Protein AF-A0A968KHC3-F1 (afdb_monomer_lite)

Structure (mmCIF, N/CA/C/O backbone):
data_AF-A0A968KHC3-F1
#
_entry.id   AF-A0A968KHC3-F1
#
loop_
_atom_site.group_PDB
_atom_site.id
_atom_site.type_symbol
_atom_site.label_atom_id
_atom_site.label_alt_id
_atom_site.label_comp_id
_atom_site.label_asym_id
_atom_site.label_entity_id
_atom_site.label_seq_id
_atom_site.pdbx_PDB_ins_code
_atom_site.Cartn_x
_atom_site.Cartn_y
_atom_site.Cartn_z
_atom_site.occupancy
_atom_site.B_iso_or_equiv
_atom_site.auth_seq_id
_atom_site.auth_comp_id
_atom_site.auth_asym_id
_atom_site.auth_atom_id
_atom_site.pdbx_PDB_model_num
ATOM 1 N N . THR A 1 1 ? 9.165 15.473 8.195 1.00 56.81 1 THR A N 1
ATOM 2 C CA . THR A 1 1 ? 7.896 14.864 8.653 1.00 56.81 1 THR A CA 1
ATOM 3 C C . THR A 1 1 ? 7.076 15.857 9.455 1.00 56.81 1 THR A C 1
ATOM 5 O O . THR A 1 1 ? 7.636 16.556 10.291 1.00 56.81 1 THR A O 1
ATOM 8 N N . ASN A 1 2 ? 5.769 15.950 9.187 1.00 58.44 2 ASN A N 1
ATOM 9 C CA . ASN A 1 2 ? 4.834 16.775 9.960 1.00 58.44 2 ASN A CA 1
ATOM 10 C C . ASN A 1 2 ? 4.745 16.246 11.406 1.00 58.44 2 ASN A C 1
ATOM 12 O O . ASN A 1 2 ? 4.361 15.097 11.607 1.00 58.44 2 ASN A O 1
ATOM 16 N N . LYS A 1 3 ? 5.068 17.085 12.400 1.00 62.00 3 LYS A N 1
ATOM 17 C CA . LYS A 1 3 ? 5.073 16.740 13.837 1.00 62.00 3 LYS A CA 1
ATOM 18 C C . LYS A 1 3 ? 3.713 16.255 14.365 1.00 62.00 3 LYS A C 1
ATOM 20 O O . LYS A 1 3 ? 3.667 15.598 15.400 1.00 62.00 3 LYS A O 1
ATOM 25 N N . PHE A 1 4 ? 2.620 16.565 13.671 1.00 73.50 4 PHE A N 1
ATOM 26 C CA . PHE A 1 4 ? 1.256 16.279 14.124 1.00 73.50 4 PHE A CA 1
ATOM 27 C C . PHE A 1 4 ? 0.609 15.080 13.423 1.00 73.50 4 PHE A C 1
ATOM 29 O O . PHE A 1 4 ? -0.400 14.560 13.896 1.00 73.50 4 PHE A O 1
ATOM 36 N N . GLY A 1 5 ? 1.174 14.633 12.298 1.00 81.12 5 GLY A N 1
ATOM 37 C CA . GLY A 1 5 ? 0.628 13.517 11.534 1.00 81.12 5 GLY A CA 1
ATOM 38 C C . GLY A 1 5 ? 0.915 12.184 12.215 1.00 81.12 5 GLY A C 1
ATOM 39 O O . GLY A 1 5 ? 2.057 11.888 12.556 1.00 81.12 5 GLY A O 1
ATOM 40 N N . LYS A 1 6 ? -0.103 11.333 12.355 1.00 88.62 6 LYS A N 1
ATOM 41 C CA . LYS A 1 6 ? 0.048 9.979 12.914 1.00 88.62 6 LYS A CA 1
ATOM 42 C C . LYS A 1 6 ? 0.497 8.954 11.866 1.00 88.62 6 LYS A C 1
ATOM 44 O O . LYS A 1 6 ? 0.385 7.760 12.114 1.00 88.62 6 LYS A O 1
ATOM 49 N N . ALA A 1 7 ? 0.973 9.377 10.699 1.00 93.81 7 ALA A N 1
ATOM 50 C CA . ALA A 1 7 ? 1.190 8.475 9.576 1.00 93.81 7 ALA A CA 1
ATOM 51 C C . ALA A 1 7 ? 2.230 7.380 9.876 1.00 93.81 7 ALA A C 1
ATOM 53 O O . ALA A 1 7 ? 3.199 7.604 10.604 1.00 93.81 7 ALA A O 1
ATOM 54 N N . GLY A 1 8 ? 2.022 6.190 9.322 1.00 95.69 8 GLY A N 1
ATOM 55 C CA . GLY A 1 8 ? 2.997 5.109 9.406 1.00 95.69 8 GLY A CA 1
ATOM 56 C C . GLY A 1 8 ? 2.548 3.853 8.677 1.00 95.69 8 GLY A C 1
ATOM 57 O O . GLY A 1 8 ? 1.394 3.739 8.256 1.00 95.69 8 GLY A O 1
ATOM 58 N N . VAL A 1 9 ? 3.463 2.895 8.550 1.00 97.50 9 VAL A N 1
ATOM 59 C CA . VAL A 1 9 ? 3.258 1.672 7.769 1.00 97.50 9 VAL A CA 1
ATOM 60 C C . VAL A 1 9 ? 3.672 0.437 8.564 1.00 97.50 9 VAL A C 1
ATOM 62 O O . VAL A 1 9 ? 4.678 0.429 9.273 1.00 97.50 9 VAL A O 1
ATOM 65 N N . LEU A 1 10 ? 2.891 -0.626 8.417 1.00 97.38 10 LEU A N 1
ATOM 66 C CA . LEU A 1 10 ? 3.194 -1.988 8.834 1.00 97.38 10 LEU A CA 1
ATOM 67 C C . LEU A 1 10 ? 3.312 -2.875 7.596 1.00 97.38 10 LEU A C 1
ATOM 69 O O . LEU A 1 10 ? 2.477 -2.794 6.699 1.00 97.38 10 LEU A O 1
ATOM 73 N N . ASN A 1 11 ? 4.299 -3.765 7.571 1.00 97.31 11 ASN A N 1
ATOM 74 C CA . ASN A 1 11 ? 4.385 -4.848 6.592 1.00 97.31 11 ASN A CA 1
ATOM 75 C C . ASN A 1 11 ? 3.999 -6.159 7.277 1.00 97.31 11 ASN A C 1
ATOM 77 O O . ASN A 1 11 ? 4.646 -6.568 8.241 1.00 97.31 11 ASN A O 1
ATOM 81 N N . LEU A 1 12 ? 2.942 -6.804 6.789 1.00 97.00 12 LEU A N 1
ATOM 82 C CA . LEU A 1 12 ? 2.449 -8.074 7.324 1.00 97.00 12 LEU A CA 1
ATOM 83 C C . LEU A 1 12 ? 3.114 -9.290 6.669 1.00 97.00 12 LEU A C 1
ATOM 85 O O . LEU A 1 12 ? 2.858 -10.416 7.084 1.00 97.00 12 LEU A O 1
ATOM 89 N N . GLY A 1 13 ? 3.979 -9.069 5.678 1.00 96.31 13 GLY A N 1
ATOM 90 C CA . GLY A 1 13 ? 4.557 -10.127 4.863 1.00 96.31 13 GLY A CA 1
ATOM 91 C C . GLY A 1 13 ? 3.560 -10.673 3.845 1.00 96.31 13 GLY A C 1
ATOM 92 O O . GLY A 1 13 ? 2.534 -10.053 3.553 1.00 96.31 13 GLY A O 1
ATOM 93 N N . GLU A 1 14 ? 3.901 -11.822 3.268 1.00 96.44 14 GLU A N 1
ATOM 94 C CA . GLU A 1 14 ? 3.077 -12.516 2.280 1.00 96.44 14 GLU A CA 1
ATOM 95 C C . GLU A 1 14 ? 1.929 -13.247 2.983 1.00 96.44 14 GLU A C 1
ATOM 97 O O . GLU A 1 14 ? 2.058 -14.385 3.424 1.00 96.44 14 GLU A O 1
ATOM 102 N N . VAL A 1 15 ? 0.805 -12.546 3.112 1.00 96.94 15 VAL A N 1
ATOM 103 C CA . VAL A 1 15 ? -0.463 -13.065 3.636 1.00 96.94 15 VAL A CA 1
ATOM 104 C C . VAL A 1 15 ? -1.567 -12.849 2.604 1.00 96.94 15 VAL A C 1
ATOM 106 O O . VAL A 1 15 ? -1.480 -11.951 1.761 1.00 96.94 15 VAL A O 1
ATOM 109 N N . ALA A 1 16 ? -2.623 -13.661 2.653 1.00 96.69 16 ALA A N 1
ATOM 110 C CA . ALA A 1 16 ? -3.784 -13.455 1.795 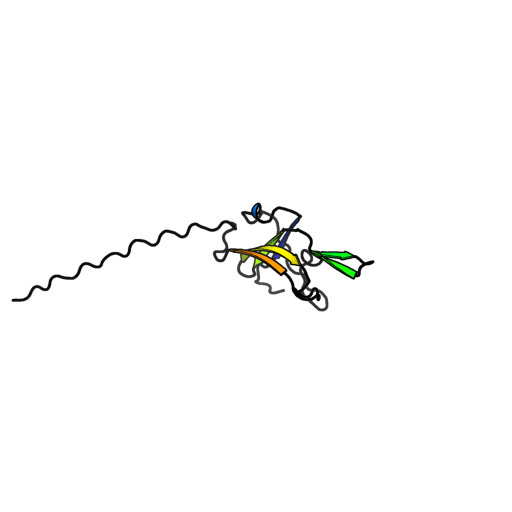1.00 96.69 16 ALA A CA 1
ATOM 111 C C . ALA A 1 16 ? -4.423 -12.090 2.096 1.00 96.69 16 ALA A C 1
ATOM 113 O O . ALA A 1 16 ? -4.689 -11.759 3.250 1.00 96.69 16 ALA A O 1
ATOM 114 N N . PHE A 1 17 ? -4.681 -11.296 1.054 1.00 97.31 17 PHE A N 1
ATOM 115 C CA . PHE A 1 17 ? -5.215 -9.940 1.209 1.00 97.31 17 PHE A CA 1
ATOM 116 C C . PHE A 1 17 ? -6.558 -9.917 1.949 1.00 97.31 17 PHE A C 1
ATOM 118 O O . PHE A 1 17 ? -6.790 -9.037 2.781 1.00 97.31 17 PHE A O 1
ATOM 125 N N . ASP A 1 18 ? -7.418 -10.898 1.682 1.00 96.19 18 ASP A N 1
ATOM 126 C CA . ASP A 1 18 ? -8.754 -10.984 2.275 1.00 96.19 18 ASP A CA 1
ATOM 127 C C . ASP A 1 18 ? -8.723 -11.482 3.724 1.00 96.19 18 ASP A C 1
ATOM 129 O O . ASP A 1 18 ? -9.555 -11.060 4.515 1.00 96.19 18 ASP A O 1
ATOM 133 N N . ALA A 1 19 ? -7.692 -12.240 4.118 1.00 96.31 19 ALA A N 1
ATOM 134 C CA . ALA A 1 19 ? -7.504 -12.687 5.502 1.00 96.31 19 ALA A CA 1
ATOM 135 C C . ALA A 1 19 ? -7.124 -11.545 6.467 1.00 96.31 19 ALA A C 1
ATOM 137 O O . ALA A 1 19 ? -7.169 -11.703 7.685 1.00 96.31 19 ALA A O 1
ATOM 138 N N . VAL A 1 20 ? -6.729 -10.378 5.944 1.00 96.88 20 VAL A N 1
ATOM 139 C CA . VAL A 1 20 ? -6.447 -9.186 6.754 1.00 96.88 20 VAL A CA 1
ATOM 140 C C . VAL A 1 20 ? -7.746 -8.412 6.969 1.00 96.88 20 VAL A C 1
ATOM 142 O O . VAL A 1 20 ? -8.076 -7.486 6.225 1.00 96.88 20 VAL A O 1
ATOM 145 N N . GLU A 1 21 ? -8.503 -8.808 7.985 1.00 96.62 21 GLU A N 1
ATOM 146 C CA . GLU A 1 21 ? -9.820 -8.235 8.300 1.00 96.62 21 GLU A CA 1
ATOM 147 C C . GLU A 1 21 ? -9.756 -7.055 9.277 1.00 96.62 21 GLU A C 1
ATOM 149 O O . GLU A 1 21 ? -10.707 -6.283 9.398 1.00 96.62 21 GLU A O 1
ATOM 154 N N . SER A 1 22 ? -8.633 -6.887 9.975 1.00 96.38 22 SER A N 1
ATOM 155 C CA . SER A 1 22 ? -8.442 -5.822 10.956 1.00 96.38 22 SER A CA 1
ATOM 156 C C . SER A 1 22 ? -6.999 -5.327 11.020 1.00 96.38 22 SER A C 1
ATOM 158 O O . SER A 1 22 ? -6.073 -5.960 10.511 1.00 96.38 22 SER A O 1
ATOM 160 N N . VAL A 1 23 ? -6.816 -4.157 11.629 1.00 96.62 23 VAL A N 1
ATOM 161 C CA . VAL A 1 23 ? -5.514 -3.545 11.897 1.00 96.62 23 VAL A CA 1
ATOM 162 C C . VAL A 1 23 ? -4.832 -4.310 13.035 1.00 96.62 23 VAL A C 1
ATOM 164 O O . VAL A 1 23 ? -5.342 -4.286 14.159 1.00 96.62 23 VAL A O 1
ATOM 167 N N . PRO A 1 24 ? -3.669 -4.941 12.799 1.00 94.81 24 P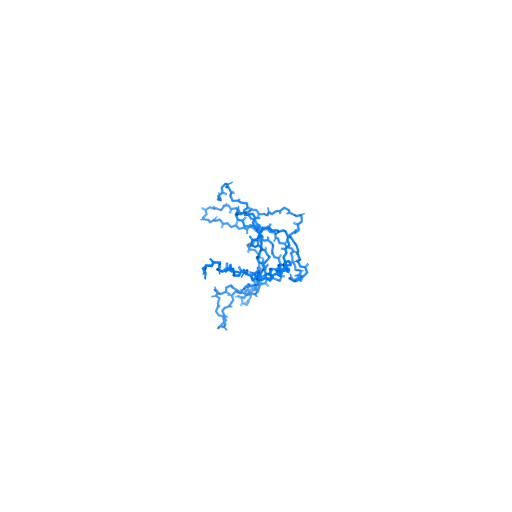RO A N 1
ATOM 168 C CA . PRO A 1 24 ? -2.964 -5.666 13.849 1.00 94.81 24 PRO A CA 1
ATOM 169 C C . PRO A 1 24 ? -2.491 -4.742 14.973 1.00 94.81 24 PRO A C 1
ATOM 171 O O . PRO A 1 24 ? -2.118 -3.591 14.741 1.00 94.81 24 PRO A O 1
ATOM 174 N N . LEU A 1 25 ? -2.437 -5.276 16.193 1.00 92.81 25 LEU A N 1
ATOM 175 C CA . LEU A 1 25 ? -1.842 -4.616 17.358 1.00 92.81 25 LEU A CA 1
ATOM 176 C C . LEU A 1 25 ? -0.308 -4.673 17.267 1.00 92.81 25 LEU A C 1
ATOM 178 O O . LEU A 1 25 ? 0.344 -5.441 17.969 1.00 92.81 25 LEU A O 1
ATOM 182 N N . LYS A 1 26 ? 0.260 -3.906 16.332 1.00 94.25 26 LYS A N 1
ATOM 183 C CA . LYS A 1 26 ? 1.704 -3.776 16.098 1.00 94.25 26 LYS A CA 1
ATOM 184 C C . LYS A 1 26 ? 2.082 -2.308 15.906 1.00 94.25 26 LYS A C 1
ATOM 186 O O . LYS A 1 26 ? 1.265 -1.502 15.462 1.00 94.25 26 LYS A O 1
ATOM 191 N N . GLU A 1 27 ? 3.336 -1.987 16.201 1.00 94.31 27 GLU A N 1
ATOM 192 C CA . GLU A 1 27 ? 3.865 -0.627 16.090 1.00 94.31 27 GLU A CA 1
ATOM 193 C C . GLU A 1 27 ? 4.097 -0.205 14.640 1.00 94.31 27 GLU A C 1
ATOM 195 O O . GLU A 1 27 ? 4.851 -0.840 13.904 1.00 94.31 27 GLU A O 1
ATOM 200 N N . PHE A 1 28 ? 3.464 0.897 14.240 1.00 96.00 28 PHE A N 1
ATOM 201 C CA . PHE A 1 28 ? 3.611 1.464 12.903 1.00 96.00 28 PHE A CA 1
ATOM 202 C C . PHE A 1 28 ? 4.963 2.153 12.745 1.00 96.00 28 PHE A C 1
ATOM 204 O O . PHE A 1 28 ? 5.372 2.954 13.585 1.00 96.00 28 PHE A O 1
ATOM 211 N N . VAL A 1 29 ? 5.617 1.912 11.612 1.00 96.19 29 VAL A N 1
ATOM 212 C CA . VAL A 1 29 ? 6.880 2.566 11.278 1.00 96.19 29 VAL A CA 1
ATOM 213 C C . VAL A 1 29 ? 6.590 3.881 10.566 1.00 96.19 29 VAL A C 1
ATOM 215 O O . VAL A 1 29 ? 5.990 3.892 9.490 1.00 96.19 29 VAL A O 1
ATOM 218 N N . ALA A 1 30 ? 7.000 4.990 11.178 1.00 94.88 30 ALA A N 1
ATOM 219 C CA . ALA A 1 30 ? 6.881 6.322 10.596 1.00 94.88 30 ALA A CA 1
ATOM 220 C C . ALA A 1 30 ? 7.916 6.560 9.486 1.00 94.88 30 ALA A C 1
ATOM 222 O O . ALA A 1 30 ? 8.960 5.902 9.426 1.00 94.88 30 ALA A O 1
ATOM 223 N N . ASP A 1 31 ? 7.631 7.542 8.636 1.00 92.00 31 ASP A N 1
ATOM 224 C CA . ASP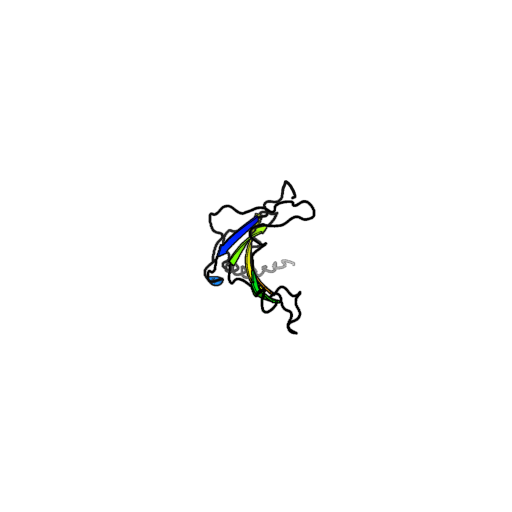 A 1 31 ? 8.554 7.979 7.595 1.00 92.00 31 ASP A CA 1
ATOM 225 C C . ASP A 1 31 ? 9.796 8.638 8.202 1.00 92.00 31 ASP A C 1
ATOM 227 O O . ASP A 1 31 ? 9.724 9.376 9.195 1.00 92.00 31 ASP A O 1
ATOM 231 N N . LYS A 1 32 ? 10.940 8.409 7.562 1.00 91.06 32 LYS A N 1
ATOM 232 C CA . LYS A 1 32 ? 12.227 8.997 7.915 1.00 91.06 32 LYS A CA 1
ATOM 233 C C . LYS A 1 32 ? 12.593 10.055 6.883 1.00 91.06 32 LYS A C 1
ATOM 235 O O . LYS A 1 32 ? 12.513 9.824 5.680 1.00 91.06 32 LYS A O 1
ATOM 240 N N . ALA A 1 33 ? 13.011 11.220 7.366 1.00 89.06 33 ALA A N 1
ATOM 241 C CA . ALA A 1 33 ? 13.646 12.207 6.509 1.00 89.06 33 ALA A CA 1
ATOM 242 C C . ALA A 1 33 ? 15.062 11.726 6.163 1.00 89.06 33 ALA A C 1
ATOM 244 O O . ALA A 1 33 ? 15.832 11.350 7.049 1.00 89.06 33 ALA A O 1
ATOM 245 N N . THR A 1 34 ? 15.389 11.742 4.880 1.00 83.88 34 THR A N 1
ATOM 246 C CA . THR A 1 34 ? 16.747 11.588 4.353 1.00 83.88 34 THR A CA 1
ATOM 247 C C . THR A 1 34 ? 17.311 12.974 4.026 1.00 83.88 34 THR A C 1
ATOM 249 O O . THR A 1 34 ? 16.683 13.997 4.299 1.00 83.88 34 THR A O 1
ATOM 252 N N . ARG A 1 35 ? 18.511 13.029 3.437 1.00 84.31 35 ARG A N 1
ATOM 253 C CA . ARG A 1 35 ? 19.134 14.297 3.031 1.00 84.31 35 ARG A CA 1
ATOM 254 C C . ARG A 1 35 ? 18.336 15.038 1.951 1.00 84.31 35 ARG A C 1
ATOM 256 O O . ARG A 1 35 ? 18.426 16.257 1.884 1.00 84.31 35 ARG A O 1
ATOM 263 N N . THR A 1 36 ? 17.612 14.311 1.103 1.00 87.19 36 THR A N 1
ATOM 264 C CA . THR A 1 36 ? 16.927 14.875 -0.070 1.00 87.19 36 THR A CA 1
ATOM 265 C C . THR A 1 36 ? 15.420 14.673 -0.015 1.00 87.19 36 THR A C 1
ATOM 267 O O . THR A 1 36 ? 14.685 15.562 -0.414 1.00 87.19 36 THR A O 1
ATOM 270 N N . GLU A 1 37 ? 14.957 13.545 0.526 1.00 87.38 37 GLU A N 1
ATOM 271 C CA . GLU A 1 37 ? 13.554 13.125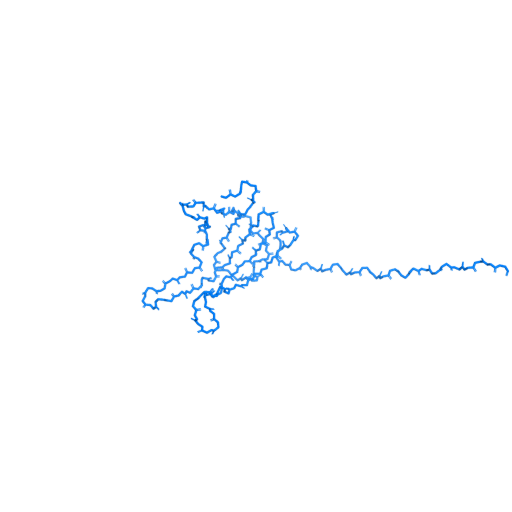 0.451 1.00 87.38 37 GLU A CA 1
ATOM 272 C C . GLU A 1 37 ? 13.040 12.571 1.784 1.00 87.38 37 GLU A C 1
ATOM 274 O O . GLU A 1 37 ? 13.815 12.229 2.677 1.00 87.38 37 GLU A O 1
ATOM 279 N N . THR A 1 38 ? 11.724 12.428 1.920 1.00 89.88 38 THR A N 1
ATOM 280 C CA . THR A 1 38 ? 11.110 11.656 3.012 1.00 89.88 38 THR A CA 1
ATOM 281 C C . THR A 1 38 ? 10.664 10.301 2.480 1.00 89.88 38 THR A C 1
ATOM 283 O O . THR A 1 38 ? 9.948 10.238 1.485 1.00 89.88 38 THR A O 1
ATOM 286 N N . GLU A 1 39 ? 11.055 9.221 3.151 1.00 91.81 39 GLU A N 1
ATOM 287 C CA . GLU A 1 39 ? 10.719 7.859 2.732 1.00 91.81 39 GLU A CA 1
ATOM 288 C C . GLU A 1 39 ? 10.282 6.991 3.912 1.00 91.81 39 GLU A C 1
ATOM 290 O O . GLU A 1 39 ? 10.672 7.217 5.060 1.00 91.81 39 GLU A O 1
ATOM 295 N N . ASN A 1 40 ? 9.498 5.948 3.634 1.00 93.38 40 ASN A N 1
ATOM 296 C CA . ASN A 1 40 ? 9.192 4.930 4.628 1.00 93.38 40 ASN A CA 1
ATOM 297 C C . ASN A 1 40 ? 10.093 3.701 4.424 1.00 93.38 40 ASN A C 1
ATOM 299 O O . ASN A 1 40 ? 9.996 3.050 3.378 1.00 93.38 40 ASN A O 1
ATOM 303 N N . PRO A 1 41 ? 10.913 3.302 5.415 1.00 93.44 41 PRO A N 1
ATOM 304 C CA . PRO A 1 41 ? 11.825 2.166 5.261 1.00 93.44 41 PRO A CA 1
ATOM 305 C C . PRO A 1 41 ? 11.093 0.828 5.068 1.00 93.44 41 PRO A C 1
ATOM 307 O O . PRO A 1 41 ? 11.676 -0.126 4.559 1.00 93.44 41 PRO A O 1
ATOM 310 N N . VAL A 1 42 ? 9.813 0.734 5.440 1.00 94.56 42 VAL A N 1
ATOM 311 C CA . VAL A 1 42 ? 8.986 -0.457 5.187 1.00 94.56 42 VAL A CA 1
ATOM 312 C C . VAL A 1 42 ? 8.614 -0.574 3.707 1.00 94.56 42 VAL A C 1
ATOM 314 O O . VAL A 1 42 ? 8.489 -1.684 3.182 1.00 94.56 42 VAL A O 1
ATOM 317 N N . LEU A 1 43 ? 8.456 0.565 3.032 1.00 92.38 43 LEU A N 1
ATOM 318 C CA . LEU A 1 43 ? 8.035 0.641 1.638 1.00 92.38 43 LEU A CA 1
ATOM 319 C C . LEU A 1 43 ? 9.202 0.707 0.659 1.00 92.38 43 LEU A C 1
ATOM 321 O O . LEU A 1 43 ? 8.952 0.584 -0.524 1.00 92.38 43 LEU A O 1
ATOM 325 N N . ILE A 1 44 ? 10.461 0.830 1.079 1.00 89.69 44 ILE A N 1
ATOM 326 C CA . ILE A 1 44 ? 11.585 0.889 0.124 1.00 89.69 44 ILE A CA 1
ATOM 327 C C . ILE A 1 44 ? 11.794 -0.434 -0.642 1.00 89.69 44 ILE A C 1
ATOM 329 O O . ILE A 1 44 ? 12.257 -0.445 -1.777 1.00 89.69 44 ILE A O 1
ATOM 333 N N . ASN A 1 45 ? 11.383 -1.559 -0.044 1.00 86.25 45 ASN A N 1
ATOM 334 C CA . ASN A 1 45 ? 11.651 -2.914 -0.536 1.00 86.25 45 ASN A CA 1
ATOM 335 C C . ASN A 1 45 ? 10.383 -3.691 -0.914 1.00 86.25 45 ASN A C 1
ATOM 337 O O . ASN A 1 45 ? 10.349 -4.919 -0.811 1.00 86.25 45 ASN A O 1
ATOM 341 N N . TRP A 1 46 ? 9.326 -3.009 -1.358 1.00 92.25 46 TRP A N 1
ATOM 342 C CA . TRP A 1 46 ? 8.073 -3.657 -1.772 1.00 92.25 46 TRP A CA 1
ATOM 343 C C . TRP A 1 46 ? 8.175 -4.482 -3.064 1.00 92.25 46 TRP A C 1
ATOM 345 O O . TRP A 1 46 ? 7.215 -5.134 -3.473 1.00 92.25 46 TRP A O 1
ATOM 355 N N . TYR A 1 47 ? 9.355 -4.526 -3.678 1.00 93.94 47 TYR A N 1
ATOM 356 C CA . TYR A 1 47 ? 9.652 -5.307 -4.870 1.00 93.94 47 TYR A CA 1
ATOM 357 C C . TYR A 1 47 ? 10.951 -6.090 -4.770 1.00 93.94 47 TYR A C 1
ATOM 359 O O . TYR A 1 47 ? 11.711 -6.004 -3.801 1.00 93.94 47 TYR A O 1
ATOM 367 N N . LYS A 1 48 ? 11.166 -6.910 -5.794 1.00 93.19 48 LYS A N 1
ATOM 368 C CA . LYS A 1 48 ? 12.420 -7.584 -6.105 1.00 93.19 48 LYS A CA 1
ATOM 369 C C . LYS A 1 48 ? 12.889 -7.084 -7.464 1.00 93.19 48 LYS A C 1
ATOM 371 O O . LYS A 1 48 ? 12.084 -6.996 -8.389 1.00 93.19 48 LYS A O 1
ATOM 376 N N . TYR A 1 49 ? 14.171 -6.772 -7.575 1.00 93.25 49 TYR A N 1
ATOM 377 C CA . TYR A 1 49 ? 14.808 -6.439 -8.841 1.00 93.25 49 TYR A CA 1
ATOM 378 C C . TYR A 1 49 ? 15.689 -7.603 -9.283 1.00 93.25 49 TYR A C 1
ATOM 380 O O . TYR A 1 49 ? 16.509 -8.098 -8.508 1.00 93.25 49 TYR A O 1
ATOM 388 N N . ASN A 1 50 ? 15.497 -8.061 -10.515 1.00 93.56 50 ASN A N 1
ATOM 389 C CA . ASN A 1 50 ? 16.368 -9.042 -11.141 1.00 93.56 50 ASN A CA 1
ATOM 390 C C . ASN A 1 50 ? 17.431 -8.303 -11.962 1.00 93.56 50 ASN A C 1
ATOM 392 O O . ASN A 1 50 ? 17.106 -7.712 -12.989 1.00 93.56 50 ASN A O 1
ATOM 396 N N . TYR A 1 51 ? 18.688 -8.370 -11.520 1.00 94.88 51 TYR A N 1
ATOM 397 C CA . TYR A 1 51 ? 19.823 -7.698 -12.161 1.00 94.88 51 TYR A CA 1
ATOM 398 C C . TYR A 1 51 ? 20.204 -8.280 -13.527 1.00 94.88 51 TYR A C 1
ATOM 400 O O . TYR A 1 51 ? 20.816 -7.578 -14.318 1.00 94.88 51 TYR A O 1
ATOM 408 N N . ILE A 1 52 ? 19.843 -9.534 -13.815 1.00 95.50 52 ILE A N 1
ATOM 409 C CA . ILE A 1 52 ? 20.137 -10.181 -15.100 1.00 95.50 52 ILE A CA 1
ATOM 410 C C . ILE A 1 52 ? 19.121 -9.727 -16.149 1.00 95.50 52 ILE A C 1
ATOM 412 O O . ILE A 1 52 ? 19.480 -9.361 -17.261 1.00 95.50 52 ILE A O 1
ATOM 416 N N . THR A 1 53 ? 17.831 -9.744 -15.802 1.00 93.31 53 THR A N 1
ATOM 417 C CA . THR A 1 53 ? 16.761 -9.407 -16.755 1.00 93.31 53 THR A CA 1
ATOM 418 C C . THR A 1 53 ? 16.336 -7.943 -16.700 1.00 93.31 53 THR A C 1
ATOM 420 O O . THR A 1 53 ? 15.448 -7.559 -17.454 1.00 93.31 53 THR A O 1
ATOM 423 N N . HIS A 1 54 ? 16.871 -7.159 -15.760 1.00 90.75 54 HIS A N 1
ATOM 424 C CA . HIS A 1 54 ? 16.453 -5.786 -15.458 1.00 90.75 54 HIS A CA 1
ATOM 425 C C . HIS A 1 54 ? 14.941 -5.639 -15.191 1.00 90.75 54 HIS A C 1
ATOM 427 O O . HIS A 1 54 ? 14.327 -4.625 -15.518 1.00 90.75 54 HIS A O 1
ATOM 433 N N . LYS A 1 55 ? 14.313 -6.666 -14.596 1.00 91.38 55 LYS A N 1
ATOM 434 C CA . LYS A 1 55 ? 12.861 -6.682 -14.332 1.00 91.38 55 LYS A CA 1
ATOM 435 C C . LYS A 1 55 ? 12.555 -6.491 -12.855 1.00 91.38 55 LYS A C 1
ATOM 437 O O . LYS A 1 55 ? 13.216 -7.072 -11.993 1.00 91.38 55 LYS A O 1
ATOM 442 N N . LEU A 1 56 ? 11.507 -5.720 -12.585 1.00 93.06 56 LEU A N 1
ATOM 443 C CA . LEU A 1 56 ? 10.925 -5.541 -11.261 1.00 93.06 56 LEU A CA 1
ATOM 444 C C . LEU A 1 56 ? 9.786 -6.543 -11.066 1.00 93.06 56 LEU A C 1
ATOM 446 O O . LEU A 1 56 ? 9.018 -6.833 -11.980 1.00 93.06 56 LEU A O 1
ATOM 450 N N . THR A 1 57 ? 9.652 -7.093 -9.869 1.00 93.25 57 THR A N 1
ATOM 451 C CA . THR A 1 57 ? 8.515 -7.941 -9.495 1.00 93.25 57 THR A CA 1
ATOM 452 C C . THR A 1 57 ? 8.000 -7.494 -8.140 1.00 93.25 57 THR A C 1
ATOM 454 O O . THR A 1 57 ? 8.761 -7.463 -7.171 1.00 93.25 57 THR A O 1
ATOM 457 N N . ALA A 1 58 ? 6.717 -7.140 -8.066 1.00 94.69 58 ALA A N 1
ATOM 458 C CA . ALA A 1 58 ? 6.086 -6.765 -6.808 1.00 94.69 58 ALA A CA 1
ATOM 459 C C . ALA A 1 58 ? 6.120 -7.942 -5.829 1.00 94.69 58 ALA A C 1
ATOM 461 O O . ALA A 1 58 ? 5.866 -9.094 -6.196 1.00 94.69 58 ALA A O 1
ATOM 462 N N . ARG A 1 59 ? 6.446 -7.663 -4.567 1.00 95.56 59 ARG A N 1
ATOM 463 C CA . ARG A 1 59 ? 6.262 -8.647 -3.501 1.00 95.56 59 ARG A CA 1
ATOM 464 C C . ARG A 1 59 ? 4.773 -8.777 -3.231 1.00 95.56 59 ARG A C 1
ATOM 466 O O . ARG A 1 59 ? 4.062 -7.780 -3.179 1.00 95.56 59 ARG A O 1
ATOM 473 N N . LYS A 1 60 ? 4.321 -9.994 -2.946 1.00 95.56 60 LYS A N 1
ATOM 474 C CA . LYS A 1 60 ? 2.933 -10.274 -2.554 1.00 95.56 60 LYS A CA 1
ATOM 475 C C . LYS A 1 60 ? 2.645 -9.880 -1.100 1.00 95.56 60 LYS A C 1
ATOM 477 O O . LYS A 1 60 ? 1.739 -10.419 -0.474 1.00 95.56 60 LYS A O 1
ATOM 482 N N . ASN A 1 61 ? 3.397 -8.933 -0.552 1.00 97.62 61 ASN A N 1
ATOM 483 C CA . ASN A 1 61 ? 3.219 -8.497 0.819 1.00 97.62 61 ASN A CA 1
ATOM 484 C C . ASN A 1 61 ? 1.929 -7.685 0.962 1.00 97.62 61 ASN A C 1
ATOM 486 O O . ASN A 1 61 ? 1.571 -6.918 0.064 1.00 97.62 61 ASN A O 1
ATOM 490 N N . VAL A 1 62 ? 1.264 -7.818 2.106 1.00 98.19 62 VAL A N 1
ATOM 491 C CA . VAL A 1 62 ? 0.171 -6.924 2.498 1.00 98.19 62 VAL A CA 1
ATOM 492 C C . VAL A 1 62 ? 0.702 -5.909 3.497 1.00 98.19 62 VAL A C 1
ATOM 494 O O . VAL A 1 62 ? 1.379 -6.257 4.466 1.00 98.19 62 VAL A O 1
ATOM 497 N N . TYR A 1 63 ? 0.379 -4.646 3.260 1.00 98.19 63 TYR A N 1
ATOM 498 C CA . TYR A 1 63 ? 0.762 -3.526 4.103 1.00 98.19 63 TYR A CA 1
ATOM 499 C C . TYR A 1 63 ? -0.470 -2.947 4.779 1.00 98.19 63 TYR A C 1
ATOM 501 O O . TYR A 1 63 ? -1.538 -2.887 4.170 1.00 98.19 63 TYR A O 1
ATOM 509 N N . VAL A 1 64 ? -0.316 -2.485 6.017 1.00 97.81 64 VAL A N 1
ATOM 510 C CA . VAL A 1 64 ? -1.329 -1.677 6.699 1.00 97.81 64 VAL A CA 1
ATOM 511 C C . VAL A 1 64 ? -0.769 -0.279 6.893 1.00 97.81 64 VAL A C 1
ATOM 513 O O . VAL A 1 64 ? 0.309 -0.109 7.455 1.00 97.81 64 VAL A O 1
ATOM 516 N N . LEU A 1 65 ? -1.495 0.718 6.410 1.00 96.94 65 LEU A N 1
ATOM 517 C CA . LEU A 1 65 ? -1.142 2.124 6.498 1.00 96.94 65 LEU A CA 1
ATOM 518 C C . LEU A 1 65 ? -2.042 2.780 7.539 1.00 96.94 65 LEU A C 1
ATOM 520 O O . LEU A 1 65 ? -3.257 2.581 7.522 1.00 96.94 65 LEU A O 1
ATOM 524 N N . ARG A 1 66 ? -1.447 3.585 8.415 1.00 96.25 66 ARG A N 1
ATOM 525 C CA . ARG A 1 66 ? -2.152 4.560 9.245 1.00 96.25 66 ARG A CA 1
ATOM 526 C C . ARG A 1 66 ? -1.962 5.922 8.590 1.00 96.25 66 ARG A C 1
ATOM 528 O O . ARG A 1 66 ? -0.827 6.310 8.320 1.00 96.25 66 ARG A O 1
ATOM 535 N N . THR A 1 67 ? -3.046 6.625 8.292 1.00 94.44 67 THR A N 1
ATOM 536 C CA . THR A 1 67 ? -3.010 7.952 7.663 1.00 94.44 67 THR A CA 1
ATOM 537 C C . THR A 1 67 ? -2.653 9.035 8.683 1.00 94.44 67 THR A C 1
ATOM 539 O O . THR A 1 67 ? -2.629 8.798 9.894 1.00 94.44 67 THR A O 1
ATOM 542 N N . ALA A 1 68 ? -2.375 10.251 8.205 1.00 93.19 68 ALA A N 1
ATOM 543 C CA . ALA A 1 68 ? -2.012 11.376 9.068 1.00 93.19 68 ALA A CA 1
ATOM 544 C C . ALA A 1 68 ? -3.102 11.717 10.104 1.00 93.19 68 ALA A C 1
ATOM 546 O O . ALA A 1 68 ? -2.768 12.061 11.237 1.00 93.19 68 ALA A O 1
ATOM 547 N N . ASP A 1 69 ? -4.376 11.559 9.735 1.00 92.00 69 ASP A N 1
ATOM 548 C CA . ASP A 1 69 ? -5.558 11.768 10.582 1.00 92.00 69 ASP A CA 1
ATOM 549 C C . ASP A 1 69 ? -5.952 10.531 11.414 1.00 92.00 69 ASP A C 1
ATOM 551 O O . ASP A 1 69 ? -6.930 10.567 12.155 1.00 92.00 69 ASP A O 1
ATOM 555 N N . GLY A 1 70 ? -5.171 9.445 11.359 1.00 91.88 70 GLY A N 1
ATOM 556 C CA . GLY A 1 70 ? -5.367 8.263 12.204 1.00 91.88 70 GLY A CA 1
ATOM 557 C C . GLY A 1 70 ? -6.369 7.233 11.678 1.00 91.88 70 GLY A C 1
ATOM 558 O O . GLY A 1 70 ? -6.761 6.348 12.437 1.00 91.88 70 GLY A O 1
ATOM 559 N N . LYS A 1 71 ? -6.758 7.315 10.403 1.00 95.00 71 LYS A N 1
ATOM 560 C CA . LYS A 1 71 ? -7.531 6.276 9.707 1.00 95.00 71 LYS A CA 1
ATOM 561 C C . LYS A 1 71 ? -6.606 5.193 9.156 1.00 95.00 71 LYS A C 1
ATOM 563 O O . LYS A 1 71 ? -5.382 5.316 9.220 1.00 95.00 71 LYS A O 1
ATOM 568 N N . TYR A 1 72 ? -7.188 4.124 8.615 1.00 96.69 72 TYR A N 1
ATOM 569 C CA . TYR A 1 72 ? -6.431 2.949 8.196 1.00 96.69 72 TYR A CA 1
ATOM 570 C C . TYR A 1 72 ? -6.745 2.519 6.767 1.00 96.69 72 TYR A C 1
ATOM 572 O O . TYR A 1 72 ? -7.884 2.605 6.309 1.00 96.69 72 TYR A O 1
ATOM 580 N N . ALA A 1 73 ? -5.731 1.996 6.084 1.00 97.31 73 ALA A N 1
ATOM 581 C CA . ALA A 1 73 ? -5.879 1.273 4.829 1.00 97.31 73 ALA A CA 1
ATOM 582 C C . ALA A 1 73 ? -5.071 -0.025 4.871 1.00 97.31 73 ALA A C 1
ATOM 584 O O . ALA A 1 73 ? -3.995 -0.053 5.467 1.00 97.31 73 ALA A O 1
ATOM 585 N N . LYS A 1 74 ? -5.536 -1.071 4.189 1.00 97.62 74 LYS A N 1
ATOM 586 C CA . LYS A 1 74 ? -4.664 -2.173 3.761 1.00 97.62 74 LYS A CA 1
ATOM 587 C C . LYS A 1 74 ? -4.378 -2.045 2.274 1.00 97.62 74 LYS A C 1
ATOM 589 O O . LYS A 1 74 ? -5.283 -1.718 1.510 1.00 97.62 74 LYS A O 1
ATOM 594 N N . VAL A 1 75 ? -3.141 -2.302 1.868 1.00 98.00 75 VAL A N 1
ATOM 595 C CA . VAL A 1 75 ? -2.678 -2.178 0.479 1.00 98.00 75 VAL A CA 1
ATOM 596 C C . VAL A 1 75 ? -1.845 -3.401 0.113 1.00 98.00 75 VAL A C 1
ATOM 598 O O . VAL A 1 75 ? -1.027 -3.866 0.906 1.00 98.00 75 VAL A O 1
ATOM 601 N N . GLN A 1 76 ? -2.033 -3.912 -1.099 1.00 98.00 76 GLN A N 1
ATOM 602 C CA . GLN A 1 76 ? -1.107 -4.845 -1.734 1.00 98.00 76 GLN A CA 1
ATOM 603 C C . GLN A 1 76 ? -0.749 -4.299 -3.109 1.00 98.00 76 GLN A C 1
ATOM 605 O O . GLN A 1 76 ? -1.623 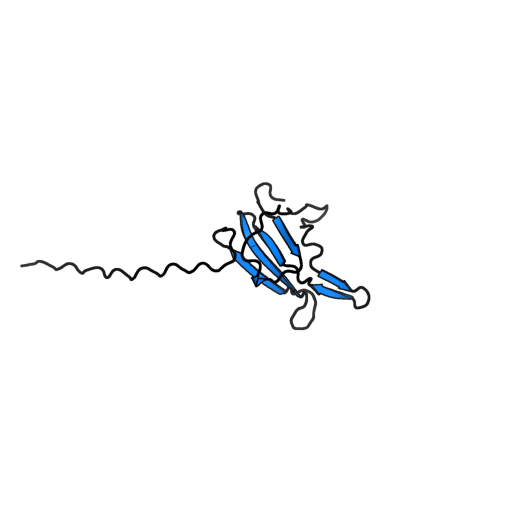-4.047 -3.942 1.00 98.00 76 GLN A O 1
ATOM 610 N N . TYR A 1 77 ? 0.546 -4.130 -3.343 1.00 96.56 77 TYR A N 1
ATOM 611 C CA . TYR A 1 77 ? 1.041 -3.722 -4.643 1.00 96.56 77 TYR A CA 1
ATOM 612 C C . TYR A 1 77 ? 1.152 -4.926 -5.578 1.00 96.56 77 TYR A C 1
ATOM 614 O O . TYR A 1 77 ? 1.569 -6.010 -5.173 1.00 96.56 77 TYR A O 1
ATOM 622 N N . MET A 1 78 ? 0.768 -4.733 -6.834 1.00 95.00 78 MET A N 1
ATOM 623 C CA . MET A 1 78 ? 0.601 -5.805 -7.814 1.00 95.00 78 MET A CA 1
ATOM 624 C C . MET A 1 78 ? 1.592 -5.694 -8.970 1.00 95.00 78 MET A C 1
ATOM 626 O O . MET A 1 78 ? 2.103 -6.711 -9.434 1.00 95.00 78 MET A O 1
ATOM 630 N N . SER A 1 79 ? 1.883 -4.477 -9.434 1.00 94.69 79 SER A N 1
ATOM 631 C CA . SER A 1 79 ? 2.756 -4.261 -10.590 1.00 94.69 79 SER A CA 1
ATOM 632 C C . SER A 1 79 ? 3.370 -2.862 -10.599 1.00 94.69 79 SER A C 1
ATOM 634 O O . SER A 1 79 ? 2.881 -1.951 -9.934 1.00 94.69 79 SER A O 1
ATOM 636 N N . PHE A 1 80 ? 4.433 -2.727 -11.390 1.00 91.56 80 PHE A N 1
ATOM 637 C CA . PHE A 1 80 ? 5.130 -1.483 -11.743 1.00 91.56 80 PHE A CA 1
ATOM 638 C C . PHE A 1 80 ? 4.908 -1.082 -13.200 1.00 91.56 80 PHE A C 1
ATOM 640 O O . PHE A 1 80 ? 5.408 -0.049 -13.647 1.00 91.56 80 PHE A O 1
ATOM 647 N N . TYR A 1 81 ? 4.244 -1.955 -13.952 1.00 94.62 81 TYR A N 1
ATOM 648 C CA . TYR A 1 81 ? 4.159 -1.880 -15.393 1.00 94.62 81 TYR A CA 1
ATOM 649 C C . TYR A 1 81 ? 2.756 -1.476 -15.825 1.00 94.62 81 TYR A C 1
ATOM 651 O O . TYR A 1 81 ? 1.751 -1.953 -15.287 1.00 94.62 81 TYR A O 1
ATOM 659 N N . CYS A 1 82 ? 2.712 -0.604 -16.822 1.00 93.75 82 CYS A N 1
ATOM 660 C CA . CYS A 1 82 ? 1.512 -0.223 -17.543 1.00 93.75 82 CYS A CA 1
ATOM 661 C C . CYS A 1 82 ? 1.019 -1.393 -18.421 1.00 93.75 82 CYS A C 1
ATOM 663 O O . CYS A 1 82 ? 1.683 -2.428 -18.541 1.00 93.75 82 CYS A O 1
ATOM 665 N N . ALA A 1 83 ? -0.163 -1.257 -19.030 1.00 91.94 83 ALA A N 1
ATOM 666 C CA . ALA A 1 83 ? -0.750 -2.314 -19.866 1.00 91.94 83 ALA A CA 1
ATOM 667 C C . ALA A 1 83 ? 0.130 -2.682 -21.080 1.00 91.94 83 ALA A C 1
ATOM 669 O O . ALA A 1 83 ? 0.171 -3.838 -21.498 1.00 91.94 83 ALA A O 1
ATOM 670 N N . ASP A 1 84 ? 0.889 -1.713 -21.591 1.00 93.75 84 ASP A N 1
ATOM 671 C CA . ASP A 1 84 ? 1.875 -1.852 -22.668 1.00 93.75 84 ASP A CA 1
ATOM 672 C C . ASP A 1 84 ? 3.246 -2.382 -22.194 1.00 93.75 84 ASP A C 1
ATOM 674 O O . ASP A 1 84 ? 4.189 -2.465 -22.982 1.00 93.75 84 ASP A O 1
ATOM 678 N N . LYS A 1 85 ? 3.357 -2.779 -20.919 1.00 89.50 85 LYS A N 1
ATOM 679 C CA . LYS A 1 85 ? 4.569 -3.292 -20.258 1.00 89.50 85 LYS A CA 1
ATOM 680 C C . LYS A 1 85 ? 5.677 -2.255 -20.042 1.00 89.50 85 LYS A C 1
ATOM 682 O O . LYS A 1 85 ? 6.777 -2.648 -19.646 1.00 89.50 85 LYS A O 1
ATOM 687 N N . GLN A 1 86 ? 5.412 -0.961 -20.224 1.00 93.06 86 GLN A N 1
ATOM 688 C CA . GLN A 1 86 ? 6.360 0.087 -19.835 1.00 93.06 86 GLN A CA 1
ATOM 689 C C . GLN A 1 86 ? 6.356 0.303 -18.314 1.00 93.06 86 GLN A C 1
ATOM 691 O O . GLN A 1 86 ? 5.302 0.178 -17.682 1.00 93.06 86 GLN A O 1
ATOM 696 N N . PRO A 1 87 ? 7.511 0.580 -17.682 1.00 90.50 87 PRO A N 1
ATOM 697 C CA . PRO A 1 87 ? 7.558 0.893 -16.259 1.00 90.50 87 PRO A CA 1
ATOM 698 C C . PRO A 1 87 ? 6.940 2.271 -15.978 1.00 90.50 87 PRO A C 1
ATOM 700 O O . PRO A 1 87 ? 7.027 3.177 -16.802 1.00 90.50 87 PRO A O 1
ATOM 703 N N . GLY A 1 88 ? 6.361 2.442 -14.789 1.00 90.38 88 GLY A N 1
ATOM 704 C CA . GLY A 1 88 ? 5.851 3.733 -14.303 1.00 90.38 88 GLY A CA 1
ATOM 705 C C . GLY A 1 88 ? 4.407 3.696 -13.801 1.00 90.38 88 GLY A C 1
ATOM 706 O O . GLY A 1 88 ? 4.009 4.577 -13.044 1.00 90.38 88 GLY A O 1
ATOM 707 N N . CYS A 1 89 ? 3.637 2.656 -14.135 1.00 94.62 89 CYS A N 1
ATOM 708 C CA . CYS A 1 89 ? 2.285 2.475 -13.608 1.00 94.62 89 CYS A CA 1
ATOM 709 C C . CYS A 1 89 ? 2.291 1.554 -12.387 1.00 94.62 89 CYS A C 1
ATOM 711 O O . CYS A 1 89 ? 2.392 0.331 -12.513 1.00 94.62 89 CYS A O 1
ATOM 713 N N . ILE A 1 90 ? 2.123 2.132 -11.198 1.00 93.50 90 ILE A N 1
ATOM 714 C CA . ILE A 1 90 ? 1.928 1.342 -9.982 1.00 93.50 90 ILE A CA 1
ATOM 715 C C . ILE A 1 90 ? 0.492 0.826 -9.957 1.00 93.50 90 ILE A C 1
ATOM 717 O O . ILE A 1 90 ? -0.459 1.595 -9.833 1.00 93.50 90 ILE A O 1
ATOM 721 N N . GLN A 1 91 ? 0.340 -0.492 -10.025 1.00 95.19 91 GLN A N 1
ATOM 722 C CA . GLN A 1 91 ? -0.939 -1.153 -9.806 1.00 95.19 91 GLN A CA 1
ATOM 723 C C . GLN A 1 91 ? -1.001 -1.628 -8.362 1.00 95.19 91 GLN A C 1
ATOM 725 O O . GLN A 1 91 ? -0.089 -2.307 -7.883 1.00 95.19 91 GLN A O 1
ATOM 730 N N . MET A 1 92 ? -2.081 -1.295 -7.670 1.00 96.06 92 MET A N 1
ATOM 731 C CA . MET A 1 92 ? -2.312 -1.712 -6.295 1.00 96.06 92 MET A CA 1
ATOM 732 C C . MET A 1 92 ? -3.790 -2.009 -6.080 1.00 96.06 92 MET A C 1
ATOM 734 O O . MET A 1 92 ? -4.650 -1.388 -6.702 1.00 96.06 92 MET A O 1
ATOM 738 N N . LYS A 1 93 ? -4.077 -2.915 -5.151 1.00 97.06 93 LYS A N 1
ATOM 739 C CA . LYS A 1 93 ? -5.413 -3.066 -4.573 1.00 97.06 93 LYS A CA 1
ATOM 740 C C . LYS A 1 93 ? -5.389 -2.622 -3.122 1.00 97.06 93 LYS A C 1
ATOM 742 O O . LYS A 1 93 ? -4.380 -2.798 -2.430 1.00 97.06 93 LYS A O 1
ATOM 747 N N . TYR A 1 94 ? -6.493 -2.049 -2.664 1.00 97.44 94 TYR A N 1
ATOM 748 C CA . TYR A 1 94 ? -6.582 -1.505 -1.321 1.00 97.44 94 TYR A CA 1
ATOM 749 C C . TYR A 1 94 ? -7.999 -1.576 -0.755 1.00 97.44 94 TYR A C 1
ATOM 751 O O . TYR A 1 94 ? -8.977 -1.654 -1.493 1.00 97.44 94 TYR A O 1
ATOM 759 N N . VAL A 1 95 ? -8.087 -1.528 0.572 1.00 96.88 95 VAL A N 1
ATOM 760 C CA . VAL A 1 95 ? -9.323 -1.239 1.308 1.00 96.88 95 VAL A CA 1
ATOM 761 C C . VAL A 1 95 ? -9.017 -0.094 2.258 1.00 96.88 95 VAL A C 1
ATOM 763 O O . VAL A 1 95 ? -8.039 -0.164 3.001 1.00 96.88 95 VAL A O 1
ATOM 766 N N . TYR A 1 96 ? -9.840 0.952 2.225 1.00 95.25 96 TYR A N 1
ATOM 767 C CA . TYR A 1 96 ? -9.713 2.125 3.085 1.00 95.25 96 TYR A CA 1
ATOM 768 C C . TYR A 1 96 ? -10.882 2.202 4.065 1.00 95.25 96 TYR A C 1
ATOM 770 O O . TYR A 1 96 ? -12.036 2.049 3.670 1.00 95.25 96 TYR A O 1
ATOM 778 N N . GLN A 1 97 ? -10.579 2.470 5.333 1.00 93.56 97 GLN A N 1
ATOM 779 C CA . GLN A 1 97 ? -11.569 2.640 6.385 1.00 93.56 97 GLN A CA 1
ATOM 780 C C . GLN A 1 97 ? -11.742 4.127 6.725 1.00 93.56 97 GLN A C 1
ATOM 782 O O . GLN A 1 97 ? -11.014 4.691 7.545 1.00 93.56 97 GLN A O 1
ATOM 787 N N . ALA A 1 98 ? -12.744 4.751 6.102 1.00 87.19 98 ALA A N 1
ATOM 788 C CA . ALA A 1 98 ? -13.055 6.173 6.242 1.00 87.19 98 ALA A CA 1
ATOM 789 C C . ALA A 1 98 ? -13.483 6.602 7.659 1.00 87.19 98 ALA A C 1
ATOM 791 O O . ALA A 1 98 ? -13.203 7.729 8.059 1.00 87.19 98 ALA A O 1
ATOM 792 N N . GLN A 1 99 ? -14.112 5.720 8.437 1.00 87.19 99 GLN A N 1
ATOM 793 C CA . GLN A 1 99 ? -14.515 5.975 9.827 1.00 87.19 99 GLN A CA 1
ATOM 794 C C . GLN A 1 99 ? -13.351 5.844 10.824 1.00 87.19 99 GLN A C 1
ATOM 796 O O . GLN A 1 99 ? -13.513 6.131 12.006 1.00 87.19 99 GLN A O 1
ATOM 801 N N . GLY A 1 100 ? -12.178 5.372 10.385 1.00 81.12 100 GLY A N 1
ATOM 802 C CA . GLY A 1 100 ? -11.016 5.176 11.258 1.00 81.12 100 GLY A CA 1
ATOM 803 C C . GLY A 1 100 ? -11.131 3.999 12.233 1.00 81.12 100 GLY A C 1
ATOM 804 O O . GLY A 1 100 ? -10.277 3.844 13.107 1.00 81.12 100 GLY A O 1
ATOM 805 N N . THR A 1 101 ? -12.145 3.140 12.080 1.00 90.94 101 THR A N 1
ATOM 806 C CA . THR A 1 101 ? -12.207 1.869 12.810 1.00 90.94 101 THR A CA 1
ATOM 807 C C . THR A 1 101 ? -11.019 0.977 12.435 1.00 90.94 101 THR A C 1
ATOM 809 O O . THR A 1 101 ? -10.398 1.115 11.380 1.00 90.94 101 THR A O 1
ATOM 812 N N . LYS A 1 102 ? -10.690 0.025 13.310 1.00 93.69 102 LYS A N 1
ATOM 813 C CA . LYS A 1 102 ? -9.620 -0.950 13.061 1.00 93.69 102 LYS A CA 1
ATOM 814 C C . LYS A 1 102 ? -10.091 -2.162 12.249 1.00 93.69 102 LYS A C 1
ATOM 816 O O . LYS A 1 102 ? -9.368 -3.147 12.206 1.00 93.69 102 LYS A O 1
ATOM 821 N N . THR A 1 103 ? -11.272 -2.122 11.625 1.00 94.44 103 THR A N 1
ATOM 822 C CA . THR A 1 103 ? -11.784 -3.210 10.777 1.00 94.44 103 THR A CA 1
ATOM 823 C C . THR A 1 103 ? -11.803 -2.808 9.302 1.00 94.44 103 THR A C 1
ATOM 825 O O . THR A 1 103 ? -12.167 -1.685 8.949 1.00 94.44 103 THR A O 1
ATOM 828 N N . PHE A 1 104 ? -11.399 -3.748 8.450 1.00 93.56 104 PHE A N 1
ATOM 829 C CA . PHE A 1 104 ? -11.453 -3.664 6.991 1.00 93.56 104 PHE A CA 1
ATOM 830 C C . PHE A 1 104 ? -12.661 -4.396 6.402 1.00 93.56 104 PHE A C 1
ATOM 832 O O . PHE A 1 104 ? -12.817 -4.425 5.182 1.00 93.56 104 PHE A O 1
ATOM 839 N N . LEU A 1 105 ? -13.500 -5.001 7.241 1.00 88.81 105 LEU A N 1
ATOM 840 C CA . LEU A 1 105 ? -14.747 -5.596 6.793 1.00 88.81 105 LEU A CA 1
ATOM 841 C C . LEU A 1 105 ? -15.728 -4.485 6.427 1.00 88.81 105 LEU A C 1
ATOM 843 O O . LEU A 1 105 ? -15.806 -3.449 7.095 1.00 88.81 105 LEU A O 1
ATOM 847 N N . LYS A 1 106 ? -16.483 -4.702 5.351 1.00 76.75 106 LYS A N 1
ATOM 848 C CA . LYS A 1 106 ? -17.560 -3.793 4.973 1.00 76.75 106 LYS A CA 1
ATOM 849 C C . LYS A 1 106 ? -18.599 -3.822 6.094 1.00 76.75 106 LYS A C 1
ATOM 851 O O . LYS A 1 106 ? -19.142 -4.880 6.397 1.00 76.75 106 LYS A O 1
ATOM 856 N N . GLN A 1 107 ? -18.853 -2.680 6.727 1.00 63.66 107 GLN A N 1
ATOM 857 C CA . GLN A 1 107 ? -19.991 -2.570 7.634 1.00 63.66 107 GLN A CA 1
ATOM 858 C C . GLN A 1 107 ? -21.268 -2.728 6.812 1.00 63.66 107 GLN A C 1
ATOM 860 O O . GLN A 1 107 ? -21.393 -2.126 5.742 1.00 63.66 107 GLN A O 1
ATOM 865 N N . ALA A 1 108 ? -22.194 -3.553 7.301 1.00 59.84 108 ALA A N 1
ATOM 866 C CA . ALA A 1 108 ? -23.552 -3.543 6.790 1.00 59.84 108 ALA A CA 1
ATOM 867 C C . ALA A 1 108 ? -24.099 -2.129 7.002 1.00 59.84 108 ALA A C 1
ATOM 869 O O . ALA A 1 108 ? -24.091 -1.612 8.119 1.00 59.84 108 ALA A O 1
ATOM 870 N N . GLU A 1 109 ? -24.485 -1.484 5.909 1.00 54.97 109 GLU A N 1
ATOM 871 C CA . GLU A 1 109 ? -25.139 -0.186 5.953 1.00 54.97 109 GLU A CA 1
ATOM 872 C C . GLU A 1 109 ? -26.412 -0.351 6.799 1.00 54.97 109 GLU A C 1
ATOM 874 O O . GLU A 1 109 ? -27.160 -1.307 6.561 1.00 54.97 109 GLU A O 1
ATOM 879 N N . PRO A 1 110 ? -26.648 0.479 7.834 1.00 54.03 110 PRO A N 1
ATOM 880 C CA . PRO A 1 110 ? -27.903 0.405 8.561 1.00 54.03 110 PRO A CA 1
ATOM 881 C C . PRO A 1 110 ? -29.019 0.646 7.546 1.00 54.03 110 PRO A C 1
ATOM 883 O O . PRO A 1 110 ? -29.001 1.658 6.845 1.00 54.03 110 PRO A O 1
ATOM 886 N N . ALA A 1 111 ? -29.945 -0.312 7.425 1.00 52.84 111 ALA A N 1
ATOM 887 C CA . ALA A 1 111 ? -31.105 -0.181 6.555 1.00 52.84 111 ALA A CA 1
ATOM 888 C C . ALA A 1 111 ? -31.737 1.191 6.812 1.00 52.84 111 ALA A C 1
ATOM 890 O O . ALA A 1 111 ? -32.037 1.515 7.965 1.00 52.84 111 ALA A O 1
ATOM 891 N N . SER A 1 112 ? -31.868 2.015 5.766 1.00 52.44 112 SER A N 1
ATOM 892 C CA . SER A 1 112 ? -32.529 3.311 5.898 1.00 52.44 112 SER A CA 1
ATOM 893 C C . SER A 1 112 ? -33.866 3.103 6.610 1.00 52.44 112 SER A C 1
ATOM 895 O O . SER A 1 112 ? -34.603 2.185 6.231 1.00 52.44 112 SER A O 1
ATOM 897 N N . PRO A 1 113 ? -34.194 3.904 7.640 1.00 61.91 113 PRO A N 1
ATOM 898 C CA . PRO A 1 113 ? -35.518 3.831 8.230 1.00 61.91 113 PRO A CA 1
ATOM 899 C C . PRO A 1 113 ? -36.551 4.072 7.116 1.00 61.91 113 PRO A C 1
ATOM 901 O O . PRO A 1 113 ? -36.309 4.922 6.250 1.00 61.91 113 PRO A O 1
ATOM 904 N N . PRO A 1 114 ? -37.670 3.324 7.084 1.00 53.25 114 PRO A N 1
ATOM 905 C CA . PRO A 1 114 ? -38.727 3.596 6.122 1.00 53.25 114 PRO A CA 1
ATOM 906 C C . PRO A 1 114 ? -39.148 5.056 6.284 1.00 53.25 114 PRO A C 1
ATOM 908 O O . PRO A 1 114 ? -39.316 5.533 7.406 1.00 53.25 114 PRO A O 1
ATOM 911 N N . ALA A 1 115 ? -39.258 5.777 5.166 1.00 58.25 115 ALA A N 1
ATOM 912 C CA . ALA A 1 115 ? -39.685 7.166 5.171 1.00 58.25 115 ALA A CA 1
ATOM 913 C C . ALA A 1 115 ? -41.019 7.273 5.922 1.00 58.25 115 ALA A C 1
ATOM 915 O O . ALA A 1 115 ? -42.023 6.699 5.499 1.00 58.25 115 ALA A O 1
ATOM 916 N N . THR A 1 116 ? -41.020 7.977 7.054 1.00 46.81 116 THR A N 1
ATOM 917 C CA . THR A 1 116 ? -42.240 8.293 7.790 1.00 46.81 116 THR A CA 1
ATOM 918 C C . THR A 1 116 ? -43.137 9.097 6.857 1.00 46.81 116 THR A C 1
ATOM 920 O O . THR A 1 116 ? -42.821 10.235 6.515 1.00 46.81 116 THR A O 1
ATOM 923 N N . VAL A 1 117 ? -44.238 8.496 6.406 1.00 48.28 117 VAL A N 1
ATOM 924 C CA . VAL A 1 117 ? -45.292 9.209 5.682 1.00 48.28 117 VAL A CA 1
ATOM 925 C C . VAL A 1 117 ? -45.837 10.263 6.641 1.00 48.28 117 VAL A C 1
ATOM 927 O O . VAL A 1 117 ? -46.454 9.931 7.651 1.00 48.28 117 VAL A O 1
ATOM 930 N N . ALA A 1 118 ? -45.546 11.533 6.367 1.00 48.31 118 ALA A N 1
ATOM 931 C CA . ALA A 1 118 ? -46.128 12.645 7.098 1.00 48.31 118 ALA A CA 1
ATOM 932 C C . ALA A 1 118 ? -47.646 12.627 6.873 1.00 48.31 118 ALA A C 1
ATOM 934 O O . ALA A 1 118 ? -48.109 12.743 5.738 1.00 48.31 118 ALA A O 1
ATOM 935 N N . ALA A 1 119 ? -48.411 12.447 7.949 1.00 52.88 119 ALA A N 1
ATOM 936 C CA . ALA A 1 119 ? -49.856 12.601 7.930 1.00 52.88 119 ALA A CA 1
ATOM 937 C C . ALA A 1 119 ? -50.208 14.040 7.515 1.00 52.88 119 ALA A C 1
ATOM 939 O O . ALA A 1 119 ? -49.710 15.003 8.102 1.00 52.88 119 ALA A O 1
ATOM 940 N N . SER A 1 120 ? -51.041 14.181 6.483 1.00 47.84 120 SER A N 1
ATOM 941 C CA . SER A 1 120 ? -51.634 15.459 6.086 1.00 47.84 120 SER A CA 1
ATOM 942 C C . SER A 1 120 ? -52.529 15.996 7.211 1.00 47.84 120 SER A C 1
ATOM 944 O O . SER A 1 120 ? -53.259 15.207 7.810 1.00 47.84 120 SER A O 1
ATOM 946 N N . PRO A 1 121 ? -52.523 17.308 7.505 1.00 54.88 121 PRO A N 1
ATOM 947 C CA . PRO A 1 121 ? -53.480 17.870 8.445 1.00 54.88 121 PRO A CA 1
ATOM 948 C C . PRO A 1 121 ? -54.864 17.949 7.786 1.00 54.88 121 PRO A C 1
ATOM 950 O O . PRO A 1 121 ? -55.003 18.463 6.675 1.00 54.88 121 PRO A O 1
ATOM 953 N N . GLU A 1 122 ? -55.887 17.442 8.475 1.00 50.22 122 GLU A N 1
ATOM 954 C CA . GLU A 1 122 ? -57.287 17.716 8.150 1.00 50.22 122 GLU A CA 1
ATOM 955 C C . GLU A 1 122 ? -57.556 19.219 8.312 1.00 50.22 122 GLU A C 1
ATOM 957 O O . GLU A 1 122 ? -57.298 19.816 9.359 1.00 50.22 122 GLU A O 1
ATOM 962 N N . ILE A 1 123 ? -58.055 19.844 7.246 1.00 44.91 123 ILE A N 1
ATOM 963 C CA . ILE A 1 123 ? -58.494 21.238 7.243 1.00 44.91 123 ILE A CA 1
ATOM 964 C C . ILE A 1 123 ? -59.905 21.273 7.837 1.00 44.91 123 ILE A C 1
ATOM 966 O O . ILE A 1 123 ? -60.863 20.830 7.211 1.00 44.91 123 ILE A O 1
ATOM 970 N N . SER A 1 124 ? -60.024 21.816 9.048 1.00 48.69 124 SER A N 1
ATOM 971 C CA . SER A 1 124 ? -61.292 22.266 9.628 1.00 48.69 124 SER A CA 1
ATOM 972 C C . SER A 1 124 ? -61.635 23.646 9.062 1.00 48.69 124 SER A C 1
ATOM 974 O O . SER A 1 124 ? -60.844 24.576 9.225 1.00 48.69 124 SER A O 1
ATOM 976 N N . GLY A 1 125 ? -62.809 23.811 8.446 1.00 49.53 125 GLY A N 1
ATOM 977 C CA . GLY A 1 125 ? -63.257 25.126 7.986 1.00 49.53 125 GLY A CA 1
ATOM 978 C C . GLY A 1 125 ? -64.656 25.176 7.370 1.00 49.53 125 GLY A C 1
ATOM 979 O O . GLY A 1 125 ? -64.777 24.997 6.164 1.00 49.53 125 GLY A O 1
ATOM 980 N N . SER A 1 126 ? -65.617 25.550 8.229 1.00 44.53 126 SER A N 1
ATOM 981 C CA . SER A 1 126 ? -66.932 26.188 7.985 1.00 44.53 126 SER A CA 1
ATOM 982 C C . SER A 1 126 ? -68.110 25.360 7.475 1.00 44.53 126 SER A C 1
ATOM 984 O O . SER A 1 126 ? -68.070 24.844 6.343 1.00 44.53 126 SER A O 1
#

Radius of gyration: 22.96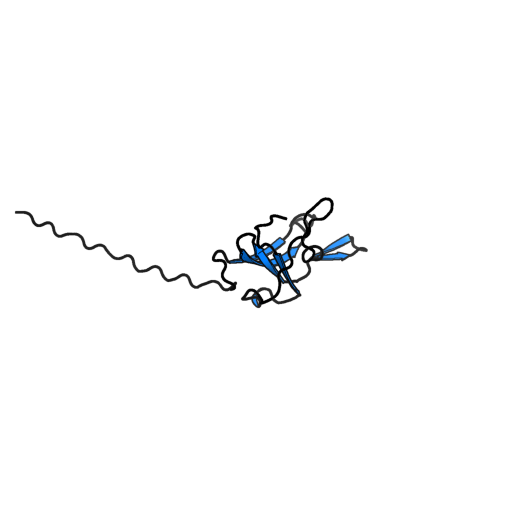 Å; chains: 1; bounding box: 87×40×40 Å

Sequence (126 aa):
TNKFGKAGVLNLGEVAFDAVESVPLKEFVADKATRTETENPVLINWYKYNYITHKLTARKNVYVLRTADGKYAKVQYMSFYCADKQPGCIQMKYVYQAQGTKTFLKQAEPASPPATVAASPEISGS

pLDDT: mean 85.96, std 16.12, range [44.53, 98.19]

Secondary structure (DSSP, 8-state):
--TT---EEEE--S--TTT--B--SSPPBPPEE-SS-EE-TTTTTSEEEETTTTEEEE----EEEE-TTS-EEEEEEEEEE-TTS-EEEEEEEEEEETT--SB-SPPPPPPPPP---PPPPP----

Foldseek 3Di:
DPPQFPKFKDKPAQDDQVVQFFADPDDGFDWDDDPPDTGTPVPPPQWDADPVVRDIAGGNIWMWIQTRVQWIKIKGWGDQADPVRHGHDTDMDMATDPVNHRGSDDPDDPPPDPPPPDDDDDDDDD